Protein AF-A0A0N4VAU5-F1 (afdb_monomer_lite)

Organism: Enterobius vermicularis (NCBI:txid51028)

Sequence (123 aa):
MLDYYGQNQNNEPYGSVNSYRRYRDASPKIVHKHTDSALKNISKEAWNELAVIVENESLTKAELELQLRGWAAKQGRDILKYCEMKIEKKLQEKRQLSGAIEEMLKQLTLLYEQLEEIKVDDK

Radius of gyration: 24.07 Å; chains: 1; bounding box: 62×34×64 Å

pLDDT: mean 71.97, std 21.24, range [32.62, 94.69]

Structure (mmCIF, N/CA/C/O backbone):
data_AF-A0A0N4VAU5-F1
#
_entry.id   AF-A0A0N4VAU5-F1
#
loop_
_atom_site.group_PDB
_atom_site.id
_atom_site.type_symbol
_atom_site.label_atom_id
_atom_site.label_alt_id
_atom_site.label_comp_id
_atom_site.label_asym_id
_atom_site.label_entity_id
_atom_site.label_seq_id
_atom_site.pdbx_PDB_ins_code
_atom_site.Cartn_x
_atom_site.Cartn_y
_atom_site.Cartn_z
_atom_site.occupancy
_atom_site.B_iso_or_equiv
_atom_site.auth_seq_id
_atom_site.auth_comp_id
_atom_site.auth_asym_id
_atom_site.auth_atom_id
_atom_site.pdbx_PDB_model_num
ATOM 1 N N . MET A 1 1 ? 44.202 27.316 14.117 1.00 33.81 1 MET A N 1
ATOM 2 C CA . MET A 1 1 ? 43.361 28.512 13.907 1.00 33.81 1 MET A CA 1
ATOM 3 C C . MET A 1 1 ? 42.697 28.365 12.549 1.00 33.81 1 MET A C 1
ATOM 5 O O . MET A 1 1 ? 43.443 28.119 11.614 1.00 33.81 1 MET A O 1
ATOM 9 N N . LEU A 1 2 ? 41.352 28.384 12.527 1.00 35.31 2 LEU A N 1
ATOM 10 C CA . LEU A 1 2 ? 40.441 29.160 11.646 1.00 35.31 2 LEU A CA 1
ATOM 11 C C . LEU A 1 2 ? 40.947 29.413 10.195 1.00 35.31 2 LEU A C 1
ATOM 13 O O . LEU A 1 2 ? 42.056 29.895 10.034 1.00 35.31 2 LEU A O 1
ATOM 17 N N . ASP A 1 3 ? 40.213 29.238 9.091 1.00 34.81 3 ASP A N 1
ATOM 18 C CA . ASP A 1 3 ? 38.765 29.162 8.888 1.00 34.81 3 ASP A CA 1
ATOM 19 C C . ASP A 1 3 ? 38.413 29.012 7.379 1.00 34.81 3 ASP A C 1
ATOM 21 O O . ASP A 1 3 ? 39.163 29.466 6.520 1.00 34.81 3 ASP A O 1
ATOM 25 N N . TYR A 1 4 ? 37.199 28.503 7.121 1.00 35.72 4 TYR A N 1
ATOM 26 C CA . TYR A 1 4 ? 36.246 28.850 6.040 1.00 35.72 4 TYR A CA 1
ATOM 27 C C . TYR A 1 4 ? 36.281 28.288 4.593 1.00 35.72 4 TYR A C 1
ATOM 29 O O . TYR A 1 4 ? 37.298 28.046 3.956 1.00 35.72 4 TYR A O 1
ATOM 37 N N . TYR A 1 5 ? 35.034 28.109 4.130 1.00 38.62 5 TYR A N 1
ATOM 38 C CA . TYR A 1 5 ? 34.440 27.391 2.992 1.00 38.62 5 TYR A CA 1
ATOM 39 C C . TYR A 1 5 ? 34.527 28.081 1.612 1.00 38.62 5 TYR A C 1
ATOM 41 O O . TYR A 1 5 ? 34.596 29.304 1.538 1.00 38.62 5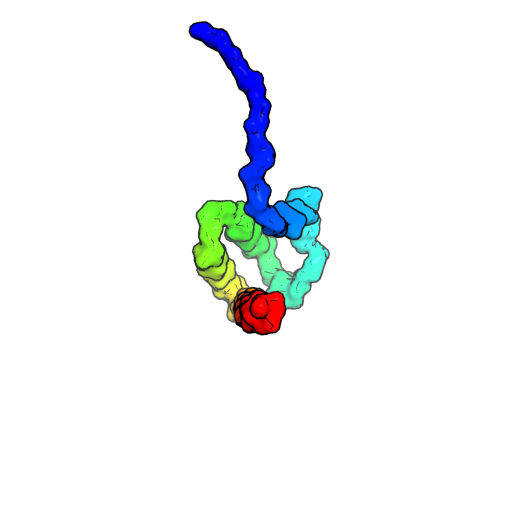 TYR A O 1
ATOM 49 N N . GLY A 1 6 ? 34.299 27.314 0.526 1.00 32.62 6 GLY A N 1
ATOM 50 C CA . GLY A 1 6 ? 33.851 27.864 -0.769 1.00 32.62 6 GLY A CA 1
ATOM 51 C C . GLY A 1 6 ? 33.730 26.878 -1.949 1.00 32.62 6 GLY A C 1
ATOM 52 O O . GLY A 1 6 ? 34.707 26.629 -2.636 1.00 32.62 6 GLY A O 1
ATOM 53 N N . GLN A 1 7 ? 32.512 26.362 -2.161 1.00 35.66 7 GLN A N 1
ATOM 54 C CA . GLN A 1 7 ? 31.880 25.703 -3.332 1.00 35.66 7 GLN A CA 1
ATOM 55 C C . GLN A 1 7 ? 32.651 25.439 -4.648 1.00 35.66 7 GLN A C 1
ATOM 57 O O . GLN A 1 7 ? 33.162 26.366 -5.264 1.00 35.66 7 GLN A O 1
ATOM 62 N N . ASN A 1 8 ? 32.484 24.232 -5.216 1.00 34.28 8 ASN A N 1
ATOM 63 C CA . ASN A 1 8 ? 31.603 23.965 -6.376 1.00 34.28 8 ASN A CA 1
ATOM 64 C C . ASN A 1 8 ? 31.723 22.497 -6.821 1.00 34.28 8 ASN A C 1
ATOM 66 O O . ASN A 1 8 ? 32.838 22.030 -7.022 1.00 34.28 8 ASN A O 1
ATOM 70 N N . GLN A 1 9 ? 30.594 21.817 -7.049 1.00 33.50 9 GLN A N 1
ATOM 71 C CA . GLN A 1 9 ? 30.340 21.021 -8.261 1.00 33.50 9 GLN A CA 1
ATOM 72 C C . GLN A 1 9 ? 28.924 20.432 -8.201 1.00 33.50 9 GLN A C 1
ATOM 74 O O . GLN A 1 9 ? 28.654 19.427 -7.550 1.00 33.50 9 GLN A O 1
ATOM 79 N N . ASN A 1 10 ? 28.012 21.115 -8.892 1.00 40.38 10 ASN A N 1
ATOM 80 C CA . ASN A 1 10 ? 26.709 20.589 -9.269 1.00 40.38 10 ASN A CA 1
ATOM 81 C C . ASN A 1 10 ? 26.920 19.448 -10.266 1.00 40.38 10 ASN A C 1
ATOM 83 O O . ASN A 1 10 ? 27.242 19.706 -11.421 1.00 40.38 10 ASN A O 1
ATOM 87 N N . ASN A 1 11 ? 26.746 18.212 -9.813 1.00 45.03 11 ASN A N 1
ATOM 88 C CA . ASN A 1 11 ? 26.512 17.050 -10.661 1.00 45.03 11 ASN A CA 1
ATOM 89 C C . ASN A 1 11 ? 25.833 15.972 -9.814 1.00 45.03 11 ASN A C 1
ATOM 91 O O . ASN A 1 11 ? 26.505 15.140 -9.218 1.00 45.03 11 ASN A O 1
ATOM 95 N N . GLU A 1 12 ? 24.502 15.967 -9.793 1.00 35.03 12 GLU A N 1
ATOM 96 C CA . GLU A 1 12 ? 23.773 14.708 -9.667 1.00 35.03 12 GLU A CA 1
ATOM 97 C C . GLU A 1 12 ? 22.646 14.654 -10.709 1.00 35.03 12 GLU A C 1
ATOM 99 O O . GLU A 1 12 ? 21.833 15.582 -10.797 1.00 35.03 12 GLU A O 1
ATOM 104 N N . PRO A 1 13 ? 22.604 13.589 -11.528 1.00 47.53 13 PRO A N 1
ATOM 105 C CA . PRO A 1 13 ? 21.510 13.304 -12.434 1.00 47.53 13 PRO A CA 1
ATOM 106 C C . PRO A 1 13 ? 20.445 12.543 -11.648 1.00 47.53 13 PRO A C 1
ATOM 108 O O . PRO A 1 13 ? 20.775 11.552 -11.029 1.00 47.53 13 PRO A O 1
ATOM 111 N N . TYR A 1 14 ? 19.189 12.976 -11.653 1.00 35.66 14 TYR A N 1
ATOM 112 C CA . TYR A 1 14 ? 18.005 12.104 -11.625 1.00 35.66 14 TYR A CA 1
ATOM 113 C C . TYR A 1 14 ? 16.770 12.997 -11.560 1.00 35.66 14 TYR A C 1
ATOM 115 O O . TYR A 1 14 ? 16.581 13.807 -10.651 1.00 35.66 14 TYR A O 1
ATOM 123 N N . GLY A 1 15 ? 15.913 12.854 -12.565 1.00 41.88 15 GLY A N 1
ATOM 124 C CA . GLY A 1 15 ? 14.588 13.440 -12.537 1.00 41.88 15 GLY A CA 1
ATOM 125 C C . GLY A 1 15 ? 13.757 12.906 -11.367 1.00 41.88 15 GLY A C 1
ATOM 126 O O . GLY A 1 15 ? 13.947 11.794 -10.884 1.00 41.88 15 GLY A O 1
ATOM 127 N N . SER A 1 16 ? 12.755 13.702 -10.998 1.00 46.91 16 SER A N 1
ATOM 128 C CA . SER A 1 16 ? 11.597 13.299 -10.197 1.00 46.91 16 SER A CA 1
ATOM 129 C C . SER A 1 16 ? 11.798 13.142 -8.682 1.00 46.91 16 SER A C 1
ATOM 131 O O . SER A 1 16 ? 11.430 12.129 -8.089 1.00 46.91 16 SER A O 1
ATOM 133 N N . VAL A 1 17 ? 12.201 14.222 -8.010 1.00 38.44 17 VAL A N 1
ATOM 134 C CA . VAL A 1 17 ? 11.940 14.391 -6.568 1.00 38.44 17 VAL A CA 1
ATOM 135 C C . VAL A 1 17 ? 11.215 15.714 -6.324 1.00 38.44 17 VAL A C 1
ATOM 137 O O . VAL A 1 17 ? 11.746 16.616 -5.690 1.00 38.44 17 VAL A O 1
ATOM 140 N N . ASN A 1 18 ? 10.007 15.897 -6.877 1.00 36.59 18 ASN A N 1
ATOM 141 C CA . ASN A 1 18 ? 9.200 17.065 -6.483 1.00 36.59 18 ASN A CA 1
ATOM 142 C C . ASN A 1 18 ? 7.675 16.959 -6.652 1.00 36.59 18 ASN A C 1
ATOM 144 O O . ASN A 1 18 ? 6.987 17.979 -6.682 1.00 36.59 18 ASN A O 1
ATOM 148 N N . SER A 1 19 ? 7.108 15.751 -6.703 1.00 41.41 19 SER A N 1
ATOM 149 C CA . SER A 1 19 ? 5.646 15.580 -6.649 1.00 41.41 19 SER A CA 1
ATOM 150 C C . SER A 1 19 ? 5.097 15.438 -5.221 1.00 41.41 19 SER A C 1
ATOM 152 O O . SER A 1 19 ? 3.942 15.779 -4.987 1.00 41.41 19 SER A O 1
ATOM 154 N N . TYR A 1 20 ? 5.914 15.030 -4.242 1.00 42.03 20 TYR A N 1
ATOM 155 C CA . TYR A 1 20 ? 5.459 14.847 -2.852 1.00 42.03 20 TYR A CA 1
ATOM 156 C C . TYR A 1 20 ? 5.641 16.080 -1.951 1.00 42.03 20 TYR A C 1
ATOM 158 O O . TYR A 1 20 ? 4.975 16.182 -0.924 1.00 42.03 20 TYR A O 1
ATOM 166 N N . ARG A 1 21 ? 6.483 17.056 -2.329 1.00 40.56 21 ARG A N 1
ATOM 167 C CA . ARG A 1 21 ? 6.694 18.275 -1.521 1.00 40.56 21 ARG A CA 1
ATOM 168 C C . ARG A 1 21 ? 5.543 19.276 -1.587 1.00 40.56 21 ARG A C 1
ATOM 170 O O . ARG A 1 21 ? 5.357 20.022 -0.636 1.00 40.56 21 ARG A O 1
ATOM 177 N N . ARG A 1 22 ? 4.721 19.267 -2.644 1.00 42.22 22 ARG A N 1
ATOM 178 C CA . ARG A 1 22 ? 3.623 20.246 -2.790 1.00 42.22 22 ARG A CA 1
ATOM 179 C C . ARG A 1 22 ? 2.455 20.055 -1.814 1.00 42.22 22 ARG A C 1
ATOM 181 O O . ARG A 1 22 ? 1.551 20.881 -1.807 1.00 42.22 22 ARG A O 1
ATOM 188 N N . TYR A 1 23 ? 2.475 19.014 -0.982 1.00 46.50 23 TYR A N 1
ATOM 189 C CA . TYR A 1 23 ? 1.475 18.813 0.070 1.00 46.50 23 TYR A CA 1
ATOM 190 C C . TYR A 1 23 ? 1.945 19.250 1.469 1.00 46.50 23 TYR A C 1
ATOM 192 O O . TYR A 1 23 ? 1.126 19.258 2.383 1.00 46.50 23 TYR A O 1
ATOM 200 N N . ARG A 1 24 ? 3.225 19.622 1.657 1.00 45.53 24 ARG A N 1
ATOM 201 C CA . ARG A 1 24 ? 3.802 19.894 2.992 1.00 45.53 24 ARG A CA 1
ATOM 202 C C . ARG A 1 24 ? 3.568 21.310 3.537 1.00 45.53 24 ARG A C 1
ATOM 204 O O . ARG A 1 24 ? 3.646 21.477 4.746 1.00 45.53 24 ARG A O 1
ATOM 211 N N . ASP A 1 25 ? 3.187 22.279 2.703 1.00 42.22 25 ASP A N 1
ATOM 212 C CA . ASP A 1 25 ? 2.860 23.648 3.157 1.00 42.22 25 ASP A CA 1
ATOM 213 C C . ASP A 1 25 ? 1.358 23.861 3.413 1.00 42.22 25 ASP A C 1
ATOM 215 O O . ASP A 1 25 ? 0.892 24.968 3.697 1.00 42.22 25 ASP A O 1
ATOM 219 N N . ALA A 1 26 ? 0.562 22.791 3.348 1.00 41.62 26 ALA A N 1
ATOM 220 C CA . ALA A 1 26 ? -0.800 22.831 3.841 1.00 41.62 26 ALA A CA 1
ATOM 221 C C . ALA A 1 26 ? -0.767 22.789 5.378 1.00 41.62 26 ALA A C 1
ATOM 223 O O . ALA A 1 26 ? -0.734 21.719 5.979 1.00 41.62 26 ALA A O 1
ATOM 224 N N . SER A 1 27 ? -0.825 23.971 6.006 1.00 42.69 27 SER A N 1
ATOM 225 C CA . SER A 1 27 ? -1.352 24.162 7.372 1.00 42.69 27 SER A CA 1
ATOM 226 C C . SER A 1 27 ? -2.494 23.177 7.669 1.00 42.69 27 SER A C 1
ATOM 228 O O . SER A 1 27 ? -3.230 22.872 6.726 1.00 42.69 27 SER A O 1
ATOM 230 N N . PRO A 1 28 ? -2.704 22.732 8.927 1.00 40.31 28 PRO A N 1
ATOM 231 C CA . PRO A 1 28 ? -3.605 21.636 9.309 1.00 40.31 28 PRO A CA 1
ATOM 232 C C . PRO A 1 28 ? -5.051 21.867 8.838 1.00 40.31 28 PRO A C 1
ATOM 234 O O . PRO A 1 28 ? -5.924 22.353 9.547 1.00 40.31 28 PRO A O 1
ATOM 237 N N . LYS A 1 29 ? -5.285 21.538 7.571 1.00 41.47 29 LYS A N 1
ATOM 238 C CA . LYS A 1 29 ? -6.562 21.461 6.852 1.00 41.47 29 LYS A CA 1
ATOM 239 C C . LYS A 1 29 ? -6.756 20.056 6.274 1.00 41.47 29 LYS A C 1
ATOM 241 O O . LYS A 1 29 ? -7.705 19.802 5.537 1.00 41.47 29 LYS A O 1
ATOM 246 N N . ILE A 1 30 ? -5.859 19.141 6.624 1.00 49.25 30 ILE A N 1
ATOM 247 C CA . ILE A 1 30 ? -6.075 17.700 6.638 1.00 49.25 30 ILE A CA 1
ATOM 248 C C . ILE A 1 30 ? -6.820 17.516 7.967 1.00 49.25 30 ILE A C 1
ATOM 250 O O . ILE A 1 30 ? -6.227 17.754 9.003 1.00 49.25 30 ILE A O 1
ATOM 254 N N . VAL A 1 31 ? -8.151 17.477 8.045 1.00 45.84 31 VAL A N 1
ATOM 255 C CA . VAL A 1 31 ? -8.962 16.258 7.911 1.00 45.84 31 VAL A CA 1
ATOM 256 C C . VAL A 1 31 ? -10.428 16.633 7.597 1.00 45.84 31 VAL A C 1
ATOM 258 O O . VAL A 1 31 ? -11.324 16.129 8.246 1.00 45.84 31 VAL A O 1
ATOM 261 N N . HIS A 1 32 ? -10.764 17.549 6.679 1.00 42.34 32 HIS A N 1
ATOM 262 C CA . HIS A 1 32 ? -12.195 17.875 6.416 1.00 42.34 32 HIS A CA 1
ATOM 263 C C . HIS A 1 32 ? -12.628 17.829 4.942 1.00 42.34 32 HIS A C 1
ATOM 265 O O . HIS A 1 32 ? -13.718 18.283 4.600 1.00 42.34 32 HIS A O 1
ATOM 271 N N . LYS A 1 33 ? -11.836 17.225 4.047 1.00 47.38 33 LYS A N 1
ATOM 272 C CA . LYS A 1 33 ? -12.283 16.951 2.672 1.00 47.38 33 LYS A CA 1
ATOM 273 C C . LYS A 1 33 ? -12.460 15.455 2.450 1.00 47.38 33 LYS A C 1
ATOM 275 O O . LYS A 1 33 ? -11.488 14.721 2.349 1.00 47.38 33 LYS A O 1
ATOM 280 N N . HIS A 1 34 ? -13.732 15.069 2.360 1.00 45.19 34 HIS A N 1
ATOM 281 C CA . HIS A 1 34 ? -14.241 13.724 2.100 1.00 45.19 34 HIS A CA 1
ATOM 282 C C . HIS A 1 34 ? -13.858 12.699 3.168 1.00 45.19 34 HIS A C 1
ATOM 284 O O . HIS A 1 34 ? -13.007 11.839 2.957 1.00 45.19 34 HIS A O 1
ATOM 290 N N . THR A 1 35 ? -14.556 12.733 4.305 1.00 53.31 35 THR A N 1
ATOM 291 C CA . THR A 1 35 ? -14.730 11.502 5.077 1.00 53.31 35 THR A CA 1
ATOM 292 C C . THR A 1 35 ? -15.510 10.528 4.195 1.00 53.31 35 THR A C 1
ATOM 294 O O . THR A 1 35 ? -16.734 10.623 4.052 1.00 53.31 35 THR A O 1
ATOM 297 N N . ASP A 1 36 ? -14.767 9.630 3.535 1.00 62.09 36 ASP A N 1
ATOM 298 C CA . ASP A 1 36 ? -15.310 8.415 2.929 1.00 62.09 36 ASP A CA 1
ATOM 299 C C . ASP A 1 36 ? -16.295 7.817 3.944 1.00 62.09 36 ASP A C 1
ATOM 301 O O . ASP A 1 36 ? -16.017 7.811 5.145 1.00 62.09 36 ASP A O 1
ATOM 305 N N . SER A 1 37 ? -17.487 7.412 3.497 1.00 64.62 37 SER A N 1
ATOM 306 C CA . SER A 1 37 ? -18.609 7.068 4.391 1.00 64.62 37 SER A CA 1
ATOM 307 C C . SER A 1 37 ? -18.227 6.066 5.486 1.00 64.62 37 SER A C 1
ATOM 309 O O . SER A 1 37 ? -18.728 6.168 6.602 1.00 64.62 37 SER A O 1
ATOM 311 N N . ALA A 1 38 ? -17.280 5.174 5.185 1.00 69.25 38 ALA A N 1
ATOM 312 C CA . ALA A 1 38 ? -16.695 4.203 6.103 1.00 69.25 38 ALA A CA 1
ATOM 313 C C . ALA A 1 38 ? -15.968 4.821 7.316 1.00 69.25 38 ALA A C 1
ATOM 315 O O . ALA A 1 38 ? -15.900 4.195 8.366 1.00 69.25 38 ALA A O 1
ATOM 316 N N . LEU A 1 39 ? -15.443 6.044 7.203 1.00 72.50 39 LEU A N 1
ATOM 317 C CA . LEU A 1 39 ? -14.683 6.729 8.257 1.00 72.50 39 LEU A CA 1
ATOM 318 C C . LEU A 1 39 ? -15.531 7.738 9.052 1.00 72.50 39 LEU A C 1
ATOM 320 O O . LEU A 1 39 ? -15.017 8.406 9.948 1.00 72.50 39 LEU A O 1
ATOM 324 N N . LYS A 1 40 ? -16.826 7.878 8.734 1.00 73.50 40 LYS A N 1
ATOM 325 C CA . LYS A 1 40 ? -17.715 8.867 9.374 1.00 73.50 40 LYS A CA 1
ATOM 326 C C . LYS A 1 40 ? -18.021 8.566 10.840 1.00 73.50 40 LYS A C 1
ATOM 328 O O . LYS A 1 40 ? -18.309 9.492 11.587 1.00 73.50 40 LYS A O 1
ATOM 333 N N . ASN A 1 41 ? -17.939 7.298 11.237 1.00 77.62 41 ASN A N 1
ATOM 334 C CA . ASN A 1 41 ? -18.287 6.841 12.585 1.00 77.62 41 ASN A CA 1
ATOM 335 C C . ASN A 1 41 ? -17.059 6.647 13.488 1.00 77.62 41 ASN A C 1
ATOM 337 O O . ASN A 1 41 ? -17.176 6.080 14.570 1.00 77.62 41 ASN A O 1
ATOM 341 N N . ILE A 1 42 ? -15.880 7.081 13.039 1.00 83.38 42 ILE A N 1
ATOM 342 C CA . ILE A 1 42 ? -14.640 6.957 13.805 1.00 83.38 42 ILE A CA 1
ATOM 343 C C . ILE A 1 42 ? -14.611 8.030 14.890 1.00 83.38 42 ILE A C 1
ATOM 345 O O . ILE A 1 42 ? -14.871 9.205 14.615 1.00 83.38 42 ILE A O 1
ATOM 349 N N . SER A 1 43 ? -14.289 7.626 16.120 1.00 85.62 43 SER A N 1
ATOM 350 C CA . SER A 1 43 ? -14.194 8.553 17.246 1.00 85.62 43 SER A CA 1
ATOM 351 C C . SER A 1 43 ? -13.028 9.528 17.072 1.00 85.62 43 SER A C 1
ATOM 353 O O . SER A 1 43 ? -12.079 9.288 16.320 1.00 85.62 43 SER A O 1
ATOM 355 N N . LYS A 1 44 ? -13.070 10.650 17.790 1.00 83.38 44 LYS A N 1
ATOM 356 C CA . LYS A 1 44 ? -11.991 11.643 17.743 1.00 83.38 44 LYS A CA 1
ATOM 357 C C . LYS A 1 44 ? -10.667 11.061 18.253 1.00 83.38 44 LYS A C 1
ATOM 359 O O . LYS A 1 44 ? -9.609 11.376 17.721 1.00 83.38 44 LYS A O 1
ATOM 364 N N . GLU A 1 45 ? -10.733 10.182 19.245 1.00 85.44 45 GLU A N 1
ATOM 365 C CA . GLU A 1 45 ? -9.586 9.468 19.808 1.00 85.44 45 GLU A CA 1
ATOM 366 C C . GLU A 1 45 ? -8.949 8.555 18.758 1.00 85.44 45 GLU A C 1
ATOM 368 O O . GLU A 1 45 ? -7.742 8.609 18.545 1.00 85.44 45 GLU A O 1
ATOM 373 N N . ALA A 1 46 ? -9.764 7.800 18.021 1.00 84.56 46 ALA A N 1
ATOM 374 C CA . ALA A 1 46 ? -9.286 6.935 16.951 1.00 84.56 46 ALA A CA 1
ATOM 375 C C . ALA A 1 46 ? -8.655 7.718 15.785 1.00 84.56 46 ALA A C 1
ATOM 377 O O . ALA A 1 46 ? -7.688 7.248 15.184 1.00 84.56 46 ALA A O 1
ATOM 378 N N . TRP A 1 47 ? -9.147 8.926 15.489 1.0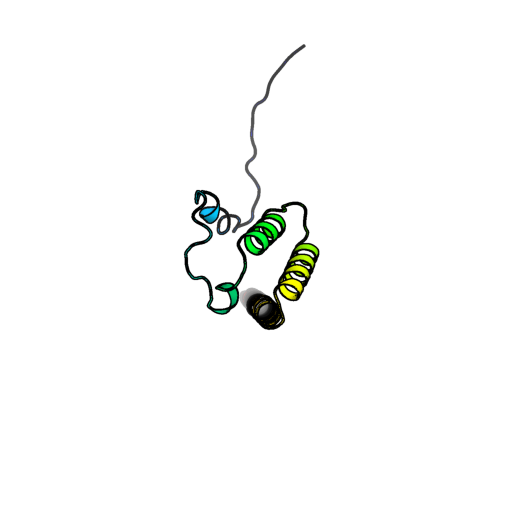0 85.88 47 TRP A N 1
ATOM 379 C CA . TRP A 1 47 ? -8.495 9.838 14.542 1.00 85.88 47 TRP A CA 1
ATOM 380 C C . TRP A 1 47 ? -7.132 10.333 15.034 1.00 85.88 47 TRP A C 1
ATOM 382 O O . TRP A 1 47 ? -6.202 10.422 14.234 1.00 85.88 47 TRP A O 1
ATOM 392 N N . ASN A 1 48 ? -6.993 10.621 16.330 1.00 86.12 48 ASN A N 1
ATOM 393 C CA . ASN A 1 48 ? -5.708 11.016 16.907 1.00 86.12 48 ASN A CA 1
ATOM 394 C C . ASN A 1 48 ? -4.697 9.863 16.853 1.00 86.12 48 ASN A C 1
ATOM 396 O O . ASN A 1 48 ? -3.545 10.079 16.489 1.00 86.12 48 ASN A O 1
ATOM 400 N N . GLU A 1 49 ? -5.125 8.633 17.149 1.00 86.44 49 GLU A N 1
ATOM 401 C CA . GLU A 1 49 ? -4.275 7.443 17.001 1.00 86.44 49 GLU A CA 1
ATOM 402 C C . GLU A 1 49 ? -3.806 7.257 15.555 1.00 86.44 49 GLU A C 1
ATOM 404 O O . GLU A 1 49 ? -2.633 6.978 15.311 1.00 86.44 49 GLU A O 1
ATOM 409 N N . LEU A 1 50 ? -4.707 7.453 14.587 1.00 87.62 50 LEU A N 1
ATOM 410 C CA . LEU A 1 50 ? -4.358 7.384 13.173 1.00 87.62 50 LEU A CA 1
ATOM 411 C C . LEU A 1 50 ? -3.323 8.449 12.794 1.00 87.62 50 LEU A C 1
ATOM 413 O O . LEU A 1 50 ? -2.379 8.140 12.071 1.00 87.62 50 LEU A O 1
ATOM 417 N N . ALA A 1 51 ? -3.487 9.683 13.278 1.00 85.31 51 ALA A N 1
ATOM 418 C CA . ALA A 1 51 ? -2.537 10.762 13.024 1.00 85.31 51 ALA A CA 1
ATOM 419 C C . ALA A 1 51 ? -1.139 10.403 13.545 1.00 85.31 51 ALA A C 1
ATOM 421 O O . ALA A 1 51 ? -0.176 10.506 12.795 1.00 85.31 51 ALA A O 1
ATOM 422 N N . VAL A 1 52 ? -1.039 9.863 14.765 1.00 87.31 52 VAL A N 1
ATOM 423 C CA . VAL A 1 52 ? 0.240 9.413 15.343 1.00 87.31 52 VAL A CA 1
ATOM 424 C C . VAL A 1 52 ? 0.912 8.341 14.481 1.00 87.31 52 VAL A C 1
ATOM 426 O O . VAL A 1 52 ? 2.124 8.387 14.288 1.00 87.31 52 VAL A O 1
ATOM 429 N N . ILE A 1 53 ? 0.147 7.389 13.937 1.00 87.06 53 ILE A N 1
ATOM 430 C CA . ILE A 1 53 ? 0.687 6.346 13.050 1.00 87.06 53 ILE A CA 1
ATOM 431 C C . ILE A 1 53 ? 1.210 6.961 11.746 1.00 87.06 53 ILE A C 1
ATOM 433 O O . ILE A 1 53 ? 2.300 6.619 11.296 1.00 87.06 53 ILE A O 1
ATOM 437 N N . VAL A 1 54 ? 0.445 7.870 11.135 1.00 83.31 54 VAL A N 1
ATOM 438 C CA . VAL A 1 54 ? 0.772 8.468 9.828 1.00 83.31 54 VAL A CA 1
ATOM 439 C C . VAL A 1 54 ? 1.913 9.486 9.915 1.00 83.31 54 VAL A C 1
ATOM 441 O O . VAL A 1 54 ? 2.691 9.610 8.972 1.00 83.31 54 VAL A O 1
ATOM 444 N N . GLU A 1 55 ? 2.027 10.205 11.028 1.00 84.12 55 GLU A N 1
ATOM 445 C CA . GLU A 1 55 ? 3.070 11.211 11.259 1.00 84.12 55 GLU A CA 1
ATOM 446 C C . GLU A 1 55 ? 4.400 10.602 11.724 1.00 84.12 55 GLU A C 1
ATOM 448 O O . GLU A 1 55 ? 5.411 11.301 11.798 1.00 84.12 55 GLU A O 1
ATOM 453 N N . ASN A 1 56 ? 4.438 9.297 12.009 1.00 84.00 56 ASN A N 1
ATOM 454 C CA . ASN A 1 56 ? 5.656 8.634 12.447 1.00 84.00 56 ASN A CA 1
ATOM 455 C C . ASN A 1 56 ? 6.627 8.395 11.278 1.00 84.00 56 ASN A C 1
ATOM 457 O O . ASN A 1 56 ? 6.561 7.388 10.573 1.00 84.00 56 ASN A O 1
ATOM 461 N N . GLU A 1 57 ? 7.581 9.314 11.120 1.00 81.56 57 GLU A N 1
ATOM 462 C CA . GLU A 1 57 ? 8.627 9.252 10.089 1.00 81.56 57 GLU A CA 1
ATOM 463 C C . GLU A 1 57 ? 9.638 8.109 10.297 1.00 81.56 57 GLU A C 1
ATOM 465 O O . GLU A 1 57 ? 10.396 7.793 9.381 1.00 81.56 57 GLU A O 1
ATOM 470 N N . SER A 1 58 ? 9.654 7.469 11.473 1.00 87.44 58 SER A N 1
ATOM 471 C CA . SER A 1 58 ? 10.583 6.368 11.769 1.00 87.44 58 SER A CA 1
ATOM 472 C C . SER A 1 58 ? 10.105 5.014 11.240 1.00 87.44 58 SER A C 1
ATOM 474 O O . SER A 1 58 ? 10.880 4.061 11.242 1.00 87.44 58 SER A O 1
ATOM 476 N N . LEU A 1 59 ? 8.843 4.901 10.808 1.00 82.81 59 LEU A N 1
ATOM 477 C CA . LEU A 1 59 ? 8.282 3.640 10.327 1.00 82.81 59 LEU A CA 1
ATOM 478 C C . LEU A 1 59 ? 8.667 3.376 8.872 1.00 82.81 59 LEU A C 1
ATOM 480 O O . LEU A 1 59 ? 8.468 4.204 7.979 1.00 82.81 59 LEU A O 1
ATOM 484 N N . THR A 1 60 ? 9.134 2.160 8.601 1.00 87.88 60 THR A N 1
ATOM 485 C CA . THR A 1 60 ? 9.221 1.665 7.228 1.00 87.88 60 THR A CA 1
ATOM 486 C C . THR A 1 60 ? 7.820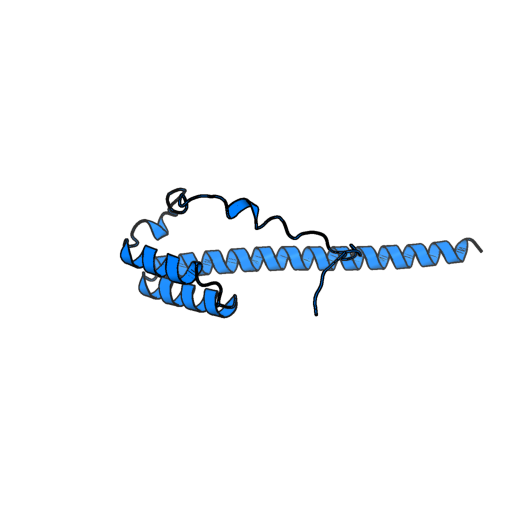 1.487 6.636 1.00 87.88 60 THR A C 1
ATOM 488 O O . THR A 1 60 ? 6.823 1.363 7.346 1.00 87.88 60 THR A O 1
ATOM 491 N N . LYS A 1 61 ? 7.720 1.410 5.303 1.00 80.75 61 LYS A N 1
ATOM 492 C CA . LYS A 1 61 ? 6.426 1.211 4.621 1.00 80.75 61 LYS A CA 1
ATOM 493 C C . LYS A 1 61 ? 5.691 -0.046 5.100 1.00 80.75 61 LYS A C 1
ATOM 495 O O . LYS A 1 61 ? 4.479 -0.002 5.271 1.00 80.75 61 LYS A O 1
ATOM 500 N N . ALA A 1 62 ? 6.418 -1.139 5.334 1.00 84.00 62 ALA A N 1
ATOM 501 C CA . ALA A 1 62 ? 5.834 -2.393 5.807 1.00 84.00 62 ALA A CA 1
ATOM 502 C C . ALA A 1 62 ? 5.308 -2.274 7.247 1.00 84.00 62 ALA A C 1
ATOM 504 O O . ALA A 1 62 ? 4.221 -2.760 7.552 1.00 84.00 62 ALA A O 1
ATOM 505 N N . GLU A 1 63 ? 6.045 -1.587 8.122 1.00 84.94 63 GLU A N 1
ATOM 506 C CA . GLU A 1 63 ? 5.623 -1.345 9.505 1.00 84.94 63 GLU A CA 1
ATOM 507 C C . GLU A 1 63 ? 4.433 -0.387 9.571 1.00 84.94 63 GLU A C 1
ATOM 509 O O . GLU A 1 63 ? 3.489 -0.635 10.319 1.00 84.94 63 GLU A O 1
ATOM 514 N N . LEU A 1 64 ? 4.432 0.661 8.743 1.00 86.81 64 LEU A N 1
ATOM 515 C CA . LEU A 1 64 ? 3.312 1.587 8.618 1.00 86.81 64 LEU A CA 1
ATOM 516 C C . LEU A 1 64 ? 2.043 0.859 8.151 1.00 86.81 64 LEU A C 1
ATOM 518 O O . LEU A 1 64 ? 0.980 1.034 8.742 1.00 86.81 64 LEU A O 1
ATOM 522 N N . GLU A 1 65 ? 2.140 0.000 7.131 1.00 86.81 65 GLU A N 1
ATOM 523 C CA . GLU A 1 65 ? 1.013 -0.821 6.672 1.00 86.81 65 GLU A CA 1
ATOM 524 C C . GLU A 1 65 ? 0.503 -1.766 7.766 1.00 86.81 65 GLU A C 1
ATOM 526 O O . GLU A 1 65 ? -0.709 -1.899 7.950 1.00 86.81 65 GLU A O 1
ATOM 531 N N . LEU A 1 66 ? 1.409 -2.399 8.516 1.00 89.69 66 LEU A N 1
ATOM 532 C CA . LEU A 1 66 ? 1.047 -3.279 9.624 1.00 89.69 66 LEU A CA 1
ATOM 533 C C . LEU A 1 66 ? 0.315 -2.511 10.734 1.00 89.69 66 LEU A C 1
ATOM 535 O O . LEU A 1 66 ? -0.724 -2.968 11.213 1.00 89.69 66 LEU A O 1
ATOM 539 N N . GLN A 1 67 ? 0.812 -1.330 11.111 1.00 89.38 67 GLN A N 1
ATOM 540 C CA . GLN A 1 67 ? 0.179 -0.487 12.126 1.00 89.38 67 GLN A CA 1
ATOM 541 C C . GLN A 1 67 ? -1.177 0.053 11.668 1.00 89.38 67 GLN A C 1
ATOM 543 O O . GLN A 1 67 ? -2.128 0.033 12.448 1.00 89.38 67 GLN A O 1
ATOM 548 N N . LEU A 1 68 ? -1.309 0.452 10.400 1.00 88.62 68 LEU A N 1
ATOM 549 C CA . LEU A 1 68 ? -2.583 0.893 9.826 1.00 88.62 68 LEU A CA 1
ATOM 550 C C . LEU A 1 68 ? -3.623 -0.231 9.806 1.00 88.62 68 LEU A C 1
ATOM 552 O O . LEU A 1 68 ? -4.771 0.001 10.183 1.00 88.62 68 LEU A O 1
ATOM 556 N N . ARG A 1 69 ? -3.236 -1.457 9.430 1.00 88.62 69 ARG A N 1
ATOM 557 C CA . ARG A 1 69 ? -4.131 -2.627 9.485 1.00 88.62 69 ARG A CA 1
ATOM 558 C C . ARG A 1 69 ? -4.526 -2.964 10.919 1.00 88.62 69 ARG A C 1
ATOM 560 O O . ARG A 1 69 ? -5.700 -3.211 11.186 1.00 88.62 69 ARG A O 1
ATOM 567 N N . GLY A 1 70 ? -3.567 -2.932 11.845 1.00 90.81 70 GLY A N 1
ATOM 568 C CA . GLY A 1 70 ? -3.812 -3.156 13.269 1.00 90.81 70 GLY A CA 1
ATOM 569 C C . GLY A 1 70 ? -4.764 -2.120 13.867 1.00 90.81 70 GLY A C 1
ATOM 570 O O . GLY A 1 70 ? -5.683 -2.478 14.601 1.00 90.81 70 GLY A O 1
ATOM 571 N N . TRP A 1 71 ? -4.597 -0.845 13.513 1.00 92.06 71 TRP A N 1
ATOM 572 C CA . TRP A 1 71 ? -5.525 0.220 13.886 1.00 92.06 71 TRP A CA 1
ATOM 573 C C . TRP A 1 71 ? -6.909 -0.004 13.269 1.00 92.06 71 TRP A C 1
ATOM 575 O O . TRP A 1 71 ? -7.901 -0.007 13.992 1.00 92.06 71 TRP A O 1
ATOM 585 N N . ALA A 1 72 ? -6.995 -0.284 11.967 1.00 88.56 72 ALA A N 1
ATOM 586 C CA . ALA A 1 72 ? -8.268 -0.470 11.273 1.00 88.56 72 ALA A CA 1
ATOM 587 C C . ALA A 1 72 ? -9.066 -1.665 11.825 1.00 88.56 72 ALA A C 1
ATOM 589 O O . ALA A 1 72 ? -10.284 -1.579 11.972 1.00 88.56 72 ALA A O 1
ATOM 590 N N . ALA A 1 73 ? -8.382 -2.749 12.208 1.00 89.81 73 ALA A N 1
ATOM 591 C CA . ALA A 1 73 ? -8.992 -3.903 12.862 1.00 89.81 73 ALA A CA 1
ATOM 592 C C . ALA A 1 73 ? -9.639 -3.549 14.212 1.00 89.81 73 ALA A C 1
ATOM 594 O O . ALA A 1 73 ? -10.704 -4.077 14.529 1.00 89.81 73 ALA A O 1
ATOM 595 N N . LYS A 1 74 ? -9.040 -2.626 14.981 1.00 89.00 74 LYS A N 1
ATOM 596 C CA . LYS A 1 74 ? -9.602 -2.136 16.252 1.00 89.00 74 LYS A CA 1
ATOM 597 C C . LYS A 1 74 ? -10.846 -1.271 16.052 1.00 89.00 74 LYS A C 1
ATOM 599 O O . LYS A 1 74 ? -11.717 -1.276 16.914 1.00 89.00 74 LYS A O 1
ATOM 604 N N . GLN A 1 75 ? -10.943 -0.560 14.927 1.00 86.06 75 GLN A N 1
ATOM 605 C CA . GLN A 1 75 ? -12.101 0.287 14.621 1.00 86.06 75 GLN A CA 1
ATOM 606 C C . GLN A 1 75 ? -13.311 -0.504 14.100 1.00 86.06 75 GLN A C 1
ATOM 608 O O . GLN A 1 75 ? -14.434 -0.006 14.111 1.00 86.06 75 GLN A O 1
ATOM 613 N N . GLY A 1 76 ? -13.097 -1.743 13.654 1.00 86.75 76 GLY A N 1
ATOM 614 C CA . GLY A 1 76 ? -14.153 -2.660 13.242 1.00 86.75 76 GLY A CA 1
ATOM 615 C C . GLY A 1 76 ? -13.968 -3.203 11.829 1.00 86.75 76 GLY A C 1
ATOM 616 O O . GLY A 1 76 ? -13.171 -2.716 11.026 1.00 86.75 76 GLY A O 1
ATOM 617 N N . ARG A 1 77 ? -14.742 -4.247 11.515 1.00 86.00 77 ARG A N 1
ATOM 618 C CA . ARG A 1 77 ? -14.597 -5.022 10.273 1.00 86.00 77 ARG A CA 1
ATOM 619 C C . ARG A 1 77 ? -14.773 -4.172 9.009 1.00 86.00 77 ARG A C 1
ATOM 621 O O . ARG A 1 77 ? -14.060 -4.399 8.036 1.00 86.00 77 ARG A O 1
ATOM 628 N N . ASP A 1 78 ? -15.675 -3.196 9.025 1.00 85.25 78 ASP A N 1
ATOM 629 C CA . ASP A 1 78 ? -15.938 -2.346 7.857 1.00 85.25 78 ASP A CA 1
ATOM 630 C C . ASP A 1 78 ? -14.765 -1.410 7.550 1.00 85.25 78 ASP A C 1
ATOM 632 O O . ASP A 1 78 ? -14.392 -1.236 6.388 1.00 85.25 78 ASP A O 1
ATOM 636 N N . ILE A 1 79 ? -14.131 -0.863 8.590 1.00 86.12 79 ILE A N 1
ATOM 637 C CA . ILE A 1 79 ? -12.966 0.020 8.458 1.00 86.12 79 ILE A CA 1
ATOM 638 C C . ILE A 1 79 ? -11.735 -0.786 8.050 1.00 86.12 79 ILE A C 1
ATOM 640 O O . ILE A 1 79 ? -10.991 -0.348 7.172 1.00 86.12 79 ILE A O 1
ATOM 644 N N . LEU A 1 80 ? -11.557 -1.988 8.606 1.00 86.62 80 LEU A N 1
ATOM 645 C CA . LEU A 1 80 ? -10.520 -2.919 8.165 1.00 86.62 80 LEU A CA 1
ATOM 646 C C . LEU A 1 80 ? -10.660 -3.249 6.676 1.00 86.62 80 LEU A C 1
ATOM 648 O O . LEU A 1 80 ? -9.718 -3.043 5.915 1.00 86.62 80 LEU A O 1
ATOM 652 N N . LYS A 1 81 ? -11.854 -3.663 6.239 1.00 86.06 81 LYS A N 1
ATOM 653 C CA . LYS A 1 81 ? -12.123 -3.991 4.833 1.00 86.06 81 LYS A CA 1
ATOM 654 C C . LYS A 1 81 ? -11.900 -2.790 3.912 1.00 86.06 81 LYS A C 1
ATOM 656 O O . LYS A 1 81 ? -11.353 -2.931 2.820 1.00 86.06 81 LYS A O 1
ATOM 661 N N . TYR A 1 82 ? -12.305 -1.599 4.349 1.00 85.56 82 TYR A N 1
ATOM 662 C CA . TYR A 1 82 ? -12.054 -0.358 3.622 1.00 85.56 82 TYR A CA 1
ATOM 663 C C . TYR A 1 82 ? -10.548 -0.057 3.502 1.00 85.56 82 TYR A C 1
ATOM 665 O O . TYR A 1 82 ? -10.076 0.300 2.419 1.00 85.56 82 TYR A O 1
ATOM 673 N N . CYS A 1 83 ? -9.788 -0.233 4.585 1.00 85.88 83 CYS A N 1
ATOM 674 C CA . CYS A 1 83 ? -8.339 -0.041 4.608 1.00 85.88 83 CYS A CA 1
ATOM 675 C C . CYS A 1 83 ? -7.636 -1.023 3.657 1.00 85.88 83 CYS A C 1
ATOM 677 O O . CYS A 1 83 ? -6.872 -0.600 2.790 1.00 85.88 83 CYS A O 1
ATOM 679 N N . GLU A 1 84 ? -7.968 -2.312 3.742 1.00 87.50 84 GLU A N 1
ATOM 680 C CA . GLU A 1 84 ? -7.427 -3.361 2.870 1.00 87.50 84 GLU A CA 1
ATOM 681 C C . GLU A 1 84 ? -7.722 -3.088 1.393 1.00 87.50 84 GLU A C 1
ATOM 683 O O . GLU A 1 84 ? -6.820 -3.163 0.562 1.00 87.50 84 GLU A O 1
ATOM 688 N N . MET A 1 85 ? -8.952 -2.680 1.062 1.00 89.25 85 MET A N 1
ATOM 689 C CA . MET A 1 85 ? -9.329 -2.315 -0.306 1.00 89.25 85 MET A CA 1
ATOM 690 C C . MET A 1 85 ? -8.477 -1.157 -0.848 1.00 89.25 85 MET A C 1
ATOM 692 O O . MET A 1 85 ? -8.061 -1.177 -2.008 1.00 89.25 85 MET A O 1
ATOM 696 N N . LYS A 1 86 ? -8.216 -0.127 -0.034 1.00 85.31 86 LYS A N 1
ATOM 697 C CA . LYS A 1 86 ? -7.396 1.022 -0.450 1.00 85.31 86 LYS A CA 1
ATOM 698 C C . LYS A 1 86 ? -5.927 0.632 -0.624 1.00 85.31 86 LYS A C 1
ATOM 700 O O . LYS A 1 86 ? -5.311 1.090 -1.588 1.00 85.31 86 LYS A O 1
ATOM 705 N N . ILE A 1 87 ? -5.394 -0.216 0.259 1.00 84.44 87 ILE A N 1
ATOM 706 C CA . ILE A 1 87 ? -4.032 -0.757 0.149 1.00 84.44 87 ILE A CA 1
ATOM 707 C C . ILE A 1 87 ? -3.898 -1.578 -1.137 1.00 84.44 87 ILE A C 1
ATOM 709 O O . ILE A 1 87 ? -3.003 -1.305 -1.936 1.00 84.44 87 ILE A O 1
ATOM 713 N N . GLU A 1 88 ? -4.817 -2.514 -1.392 1.00 87.88 88 GLU A N 1
ATOM 714 C CA . GLU A 1 88 ? -4.752 -3.366 -2.584 1.00 87.88 88 GLU A CA 1
ATOM 715 C C . GLU A 1 88 ? -4.874 -2.542 -3.867 1.00 87.88 88 GLU A C 1
ATOM 717 O O . GLU A 1 88 ? -4.089 -2.726 -4.794 1.00 87.88 88 GLU A O 1
ATOM 722 N N . LYS A 1 89 ? -5.782 -1.556 -3.907 1.00 87.88 89 LYS A N 1
ATOM 723 C CA . LYS A 1 89 ? -5.900 -0.650 -5.057 1.00 87.88 89 LYS A CA 1
ATOM 724 C C . LYS A 1 89 ? -4.583 0.074 -5.346 1.00 87.88 89 LYS A C 1
ATOM 726 O O . LYS A 1 89 ? -4.152 0.136 -6.495 1.00 87.88 89 LYS A O 1
ATOM 731 N N . LYS A 1 90 ? -3.923 0.613 -4.317 1.00 83.25 90 LYS A N 1
ATOM 732 C CA . LYS A 1 90 ? -2.631 1.299 -4.476 1.00 83.25 90 LYS A CA 1
ATOM 733 C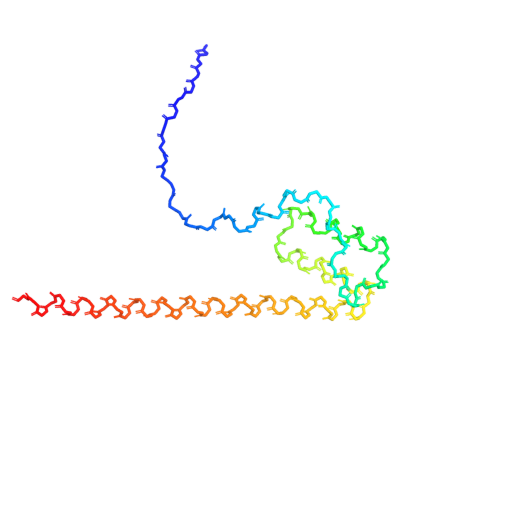 C . LYS A 1 90 ? -1.525 0.347 -4.917 1.00 83.25 90 LYS A C 1
ATOM 735 O O . LYS A 1 90 ? -0.688 0.716 -5.741 1.00 83.25 90 LYS A O 1
ATOM 740 N N . LEU A 1 91 ? -1.537 -0.881 -4.409 1.00 83.94 91 LEU A N 1
ATOM 741 C CA . LEU A 1 91 ? -0.599 -1.919 -4.811 1.00 83.94 91 LEU A CA 1
ATOM 742 C C . LEU A 1 91 ? -0.802 -2.317 -6.280 1.00 83.94 91 LEU A C 1
ATOM 744 O O . LEU A 1 91 ? 0.176 -2.464 -7.011 1.00 83.94 91 LEU A O 1
ATOM 748 N N . GLN A 1 92 ? -2.051 -2.426 -6.730 1.00 88.44 92 GLN A N 1
ATOM 749 C CA . GLN A 1 92 ? -2.397 -2.702 -8.121 1.00 88.44 92 GLN A CA 1
ATOM 750 C C . GLN A 1 92 ? -1.952 -1.569 -9.055 1.00 88.44 92 GLN A C 1
ATOM 752 O O . GLN A 1 92 ? -1.300 -1.847 -10.059 1.00 88.44 92 GLN A O 1
ATOM 757 N N . GLU A 1 93 ? -2.226 -0.307 -8.706 1.00 87.69 93 GLU A N 1
ATOM 758 C CA . GLU A 1 93 ? -1.751 0.870 -9.456 1.00 87.69 93 GLU A CA 1
ATOM 759 C C . GLU A 1 93 ? -0.219 0.847 -9.611 1.00 87.69 93 GLU A C 1
ATOM 761 O O . GLU A 1 93 ? 0.310 1.061 -10.702 1.00 87.69 93 GLU A O 1
ATOM 766 N N . LYS A 1 94 ? 0.511 0.510 -8.538 1.00 84.19 94 LYS A N 1
ATOM 767 C CA . LYS A 1 94 ? 1.974 0.369 -8.579 1.00 84.19 94 LYS A CA 1
ATOM 768 C C . LYS A 1 94 ? 2.421 -0.765 -9.508 1.00 84.19 94 LYS A C 1
ATOM 770 O O . LYS A 1 94 ? 3.369 -0.576 -10.267 1.00 84.19 94 LYS A O 1
ATOM 775 N N . ARG A 1 95 ? 1.769 -1.935 -9.454 1.00 86.81 95 ARG A N 1
ATOM 776 C CA . ARG A 1 95 ? 2.093 -3.073 -10.337 1.00 86.81 95 ARG A CA 1
ATOM 777 C C . ARG A 1 95 ? 1.864 -2.721 -11.805 1.00 86.81 95 ARG A C 1
ATOM 779 O O . ARG A 1 95 ? 2.717 -3.024 -12.628 1.00 86.81 95 ARG A O 1
ATOM 786 N N . GLN A 1 96 ? 0.759 -2.045 -12.120 1.00 90.06 96 GLN A N 1
ATOM 787 C CA . GLN A 1 96 ? 0.462 -1.586 -13.480 1.00 90.06 96 GLN A CA 1
ATOM 788 C C . GLN A 1 96 ? 1.537 -0.628 -13.999 1.00 90.06 96 GLN A C 1
ATOM 790 O O . GLN A 1 96 ? 2.022 -0.800 -15.113 1.00 90.06 96 GLN A O 1
ATOM 795 N N . LEU A 1 97 ? 1.952 0.338 -13.174 1.00 88.69 97 LEU A N 1
ATOM 796 C CA . LEU A 1 97 ? 3.020 1.268 -13.533 1.00 88.69 97 LEU A CA 1
ATOM 797 C C . LEU A 1 97 ? 4.357 0.545 -13.764 1.00 88.69 97 LEU A C 1
ATOM 799 O O . LEU A 1 97 ? 5.032 0.818 -14.750 1.00 88.69 97 LEU A O 1
ATOM 803 N N . SER A 1 98 ? 4.720 -0.395 -12.885 1.00 86.88 98 SER A N 1
ATOM 804 C CA . SER A 1 98 ? 5.943 -1.198 -13.036 1.00 86.88 98 SER A CA 1
ATOM 805 C C . SER A 1 98 ? 5.930 -2.002 -14.334 1.00 86.88 98 SER A C 1
ATOM 807 O O . SER A 1 98 ? 6.891 -1.946 -15.093 1.00 86.88 98 SER A O 1
ATOM 809 N N . GLY A 1 99 ? 4.818 -2.681 -14.630 1.00 91.19 99 GLY A N 1
ATOM 810 C CA . GLY A 1 99 ? 4.673 -3.449 -15.866 1.00 91.19 99 GLY A CA 1
ATOM 811 C C . GLY A 1 99 ? 4.761 -2.573 -17.117 1.00 91.19 99 GLY A C 1
ATOM 812 O O . GLY A 1 99 ? 5.404 -2.954 -18.088 1.00 91.19 99 GLY A O 1
ATOM 813 N N . ALA A 1 100 ? 4.186 -1.366 -17.085 1.00 92.56 100 ALA A N 1
ATOM 814 C CA . ALA A 1 100 ? 4.309 -0.417 -18.191 1.00 92.56 100 ALA A CA 1
ATOM 815 C C . ALA A 1 100 ? 5.762 0.044 -18.407 1.00 92.56 100 ALA A C 1
ATOM 817 O O . ALA A 1 100 ? 6.199 0.180 -19.546 1.00 92.56 100 ALA A O 1
ATOM 818 N N . ILE A 1 101 ? 6.521 0.264 -17.328 1.00 90.50 101 ILE A N 1
ATOM 819 C CA . ILE A 1 101 ? 7.947 0.616 -17.409 1.00 90.50 101 ILE A CA 1
ATOM 820 C C . ILE A 1 101 ? 8.759 -0.534 -18.006 1.00 90.50 101 ILE A C 1
ATOM 822 O O . ILE A 1 101 ? 9.573 -0.299 -18.894 1.00 90.50 101 ILE A O 1
ATOM 826 N N . GLU A 1 102 ? 8.531 -1.765 -17.552 1.00 92.62 102 GLU A N 1
ATOM 827 C CA . GLU A 1 102 ? 9.208 -2.950 -18.089 1.00 92.62 102 GLU A CA 1
ATOM 828 C C . GLU A 1 102 ? 8.932 -3.135 -19.583 1.00 92.62 102 GLU A C 1
ATOM 830 O O . GLU A 1 102 ? 9.844 -3.450 -20.345 1.00 92.62 102 GLU A O 1
ATOM 835 N N . GLU A 1 103 ? 7.698 -2.890 -20.019 1.00 94.19 103 GLU A N 1
ATOM 836 C CA . GLU A 1 103 ? 7.342 -2.973 -21.432 1.00 94.19 103 GLU A CA 1
ATOM 837 C C . GLU A 1 103 ? 8.032 -1.883 -22.261 1.00 94.19 103 GLU A C 1
ATOM 839 O O . GLU A 1 103 ? 8.616 -2.177 -23.303 1.00 94.19 103 GLU A O 1
ATOM 844 N N . MET A 1 104 ? 8.056 -0.639 -21.770 1.00 93.00 104 MET A N 1
ATOM 845 C CA . MET A 1 104 ? 8.804 0.440 -22.425 1.00 93.00 104 MET A CA 1
ATOM 846 C C . MET A 1 104 ? 10.301 0.123 -22.521 1.00 93.00 104 MET A C 1
ATOM 848 O O . MET A 1 104 ? 10.919 0.419 -23.541 1.00 93.00 104 MET A O 1
ATOM 852 N N . LEU A 1 105 ? 10.892 -0.499 -21.495 1.00 93.19 105 LEU A N 1
ATOM 853 C CA . LEU A 1 105 ? 12.298 -0.905 -21.524 1.00 93.19 105 LEU A CA 1
ATOM 854 C C . LEU A 1 105 ? 12.564 -1.959 -22.602 1.00 93.19 105 LEU A C 1
ATOM 856 O O . LEU A 1 105 ? 13.521 -1.805 -23.353 1.00 93.19 105 LEU A O 1
ATOM 860 N N . LYS A 1 106 ? 11.701 -2.973 -22.741 1.00 93.19 106 LYS A N 1
ATOM 861 C CA . LYS A 1 106 ? 11.825 -3.969 -23.821 1.00 93.19 106 LYS A CA 1
ATOM 862 C C . LYS A 1 106 ? 11.736 -3.327 -25.200 1.00 93.19 106 LYS A C 1
ATOM 864 O O . LYS A 1 106 ? 12.538 -3.641 -26.074 1.00 93.19 106 LYS A O 1
ATOM 869 N N . GLN A 1 107 ? 10.782 -2.415 -25.389 1.00 94.69 107 GLN A N 1
ATOM 870 C CA . GLN A 1 107 ? 10.632 -1.693 -26.652 1.00 94.69 107 GLN A CA 1
ATOM 871 C C . GLN A 1 107 ? 11.868 -0.850 -26.970 1.00 94.69 107 GLN A C 1
ATOM 873 O O . GLN A 1 107 ? 12.326 -0.848 -28.108 1.00 94.69 107 GLN A O 1
ATOM 878 N N . LEU A 1 108 ? 12.446 -0.178 -25.970 1.00 93.38 108 LEU A N 1
ATOM 879 C CA . LEU A 1 108 ? 13.697 0.558 -26.142 1.00 93.38 108 LEU A CA 1
ATOM 880 C C . LEU A 1 108 ? 14.850 -0.369 -26.536 1.00 93.38 108 LEU A C 1
ATOM 882 O O . LEU A 1 108 ? 15.588 -0.029 -27.452 1.00 93.38 108 LEU A O 1
ATOM 886 N N . THR A 1 109 ? 14.994 -1.531 -25.895 1.00 94.00 109 THR A N 1
ATOM 887 C CA . THR A 1 109 ? 16.036 -2.508 -26.249 1.00 94.00 109 THR A CA 1
ATOM 888 C C . THR A 1 109 ? 15.909 -2.971 -27.700 1.00 94.00 109 THR A C 1
ATOM 890 O O . THR A 1 109 ? 16.893 -2.920 -28.429 1.00 94.00 109 THR A O 1
ATOM 893 N N . LEU A 1 110 ? 14.698 -3.316 -28.149 1.00 93.00 110 LEU A N 1
ATOM 894 C CA . LEU A 1 110 ? 14.451 -3.713 -29.541 1.00 93.00 110 LEU A CA 1
ATOM 895 C C . LEU A 1 110 ? 14.803 -2.597 -30.535 1.00 93.00 110 LEU A C 1
ATOM 897 O O . LEU A 1 110 ? 15.398 -2.858 -31.575 1.00 93.00 110 LEU A O 1
ATOM 901 N N . LEU A 1 111 ? 14.466 -1.344 -30.216 1.00 91.62 111 LEU A N 1
ATOM 902 C CA . LEU A 1 111 ? 14.832 -0.202 -31.059 1.00 91.62 111 LEU A CA 1
ATOM 903 C C . LEU A 1 111 ? 16.352 0.001 -31.129 1.00 91.62 111 LEU A C 1
ATOM 905 O O . LEU A 1 111 ? 16.868 0.378 -32.178 1.00 91.62 111 LEU A O 1
ATOM 909 N N . TYR A 1 112 ? 17.072 -0.240 -30.030 1.00 88.69 112 TYR A N 1
ATOM 910 C CA . TYR A 1 112 ? 18.534 -0.191 -30.023 1.00 88.69 112 TYR A CA 1
ATOM 911 C C . TYR A 1 112 ? 19.145 -1.278 -30.913 1.00 88.69 112 TYR A C 1
ATOM 913 O O . TYR A 1 112 ? 20.022 -0.958 -31.710 1.00 88.69 112 TYR A O 1
ATOM 921 N N . GLU A 1 113 ? 18.654 -2.516 -30.830 1.00 89.62 113 GLU A N 1
ATOM 922 C CA . GLU A 1 113 ? 19.097 -3.626 -31.689 1.00 89.62 113 GLU A CA 1
ATOM 923 C C . GLU A 1 113 ? 18.859 -3.305 -33.175 1.00 89.62 113 GLU A C 1
ATOM 925 O O . GLU A 1 113 ? 19.773 -3.405 -33.989 1.00 89.62 113 GLU A O 1
ATOM 930 N N . GLN A 1 114 ? 17.674 -2.790 -33.520 1.00 89.06 114 GLN A N 1
ATOM 931 C CA . GLN A 1 114 ? 17.356 -2.364 -34.889 1.00 89.06 114 GLN A CA 1
ATOM 932 C C . GLN A 1 114 ? 18.273 -1.239 -35.396 1.00 89.06 114 GLN A C 1
ATOM 934 O O . GLN A 1 114 ? 18.659 -1.221 -36.564 1.00 89.06 114 GLN A O 1
ATOM 939 N N . LEU A 1 115 ? 18.637 -0.281 -34.538 1.00 83.94 115 LEU A N 1
ATOM 940 C CA . LEU A 1 115 ? 19.573 0.788 -34.901 1.00 83.94 115 LEU A CA 1
ATOM 941 C C . LEU A 1 115 ? 21.002 0.276 -35.107 1.00 83.94 115 LEU A C 1
ATOM 943 O O . LEU A 1 115 ? 21.735 0.853 -35.915 1.00 83.94 115 LEU A O 1
ATOM 947 N N . GLU A 1 116 ? 21.421 -0.755 -34.373 1.00 81.38 116 GLU A N 1
ATOM 948 C CA . GLU A 1 116 ? 22.711 -1.408 -34.598 1.00 81.38 116 GLU A CA 1
ATOM 949 C C . GLU A 1 116 ? 22.734 -2.153 -35.932 1.00 81.38 116 GLU A C 1
ATOM 951 O O . GLU A 1 116 ? 23.699 -1.993 -36.676 1.00 81.38 116 GLU A O 1
ATOM 956 N N . GLU A 1 117 ? 21.666 -2.872 -36.283 1.00 80.38 117 GLU A N 1
ATOM 957 C CA . GLU A 1 117 ? 21.547 -3.566 -37.573 1.00 80.38 117 GLU A CA 1
ATOM 958 C C . GLU A 1 117 ? 21.625 -2.588 -38.759 1.00 80.38 117 GLU A C 1
ATOM 960 O O . GLU A 1 117 ? 22.431 -2.778 -39.667 1.00 80.38 117 GLU A O 1
ATOM 965 N N . ILE A 1 1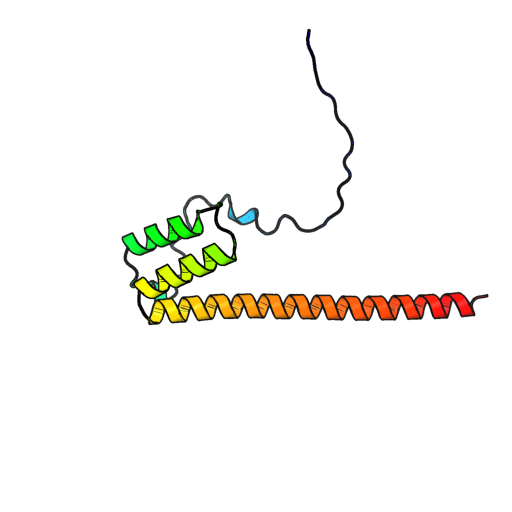18 ? 20.896 -1.466 -38.707 1.00 77.25 118 ILE A N 1
ATOM 966 C CA . ILE A 1 118 ? 20.925 -0.447 -39.774 1.00 77.25 118 ILE A CA 1
ATOM 967 C C . ILE A 1 118 ? 22.313 0.202 -39.910 1.00 77.25 118 ILE A C 1
ATOM 969 O O . ILE A 1 118 ? 22.764 0.494 -41.015 1.00 77.25 118 ILE A O 1
ATOM 973 N N . LYS A 1 119 ? 23.028 0.424 -38.798 1.00 64.81 119 LYS A N 1
ATOM 974 C CA . LYS A 1 119 ? 24.393 0.982 -38.828 1.00 64.81 119 LYS A CA 1
ATOM 975 C C . LYS A 1 119 ? 25.430 0.036 -39.436 1.00 64.81 119 LYS A C 1
ATOM 977 O O . LYS A 1 119 ? 26.512 0.504 -39.798 1.00 64.81 119 LYS A O 1
ATOM 982 N N . VAL A 1 120 ? 25.156 -1.265 -39.480 1.00 59.59 120 VAL A N 1
ATOM 983 C CA . VAL A 1 120 ? 26.050 -2.263 -40.082 1.00 59.59 120 VAL A CA 1
ATOM 984 C C . VAL A 1 120 ? 25.861 -2.328 -41.601 1.00 59.59 120 VAL A C 1
ATOM 986 O O . VAL A 1 120 ? 26.852 -2.530 -42.296 1.00 59.59 120 VAL A O 1
ATOM 989 N N . ASP A 1 121 ? 24.654 -2.063 -42.110 1.00 53.59 121 ASP A N 1
ATOM 990 C CA . ASP A 1 121 ? 24.336 -2.084 -43.550 1.00 53.59 121 ASP A CA 1
ATOM 991 C C . ASP A 1 121 ? 24.796 -0.829 -44.330 1.00 53.59 121 ASP A C 1
ATOM 993 O O . ASP A 1 121 ? 24.867 -0.859 -45.557 1.00 53.59 121 ASP A O 1
ATOM 997 N N . ASP A 1 122 ? 25.147 0.267 -43.644 1.00 53.31 122 ASP A N 1
ATOM 998 C CA . ASP A 1 122 ? 25.652 1.523 -44.243 1.00 53.31 122 ASP A CA 1
ATOM 999 C C . ASP A 1 122 ? 27.196 1.545 -44.449 1.00 53.31 122 ASP A C 1
ATOM 1001 O O . ASP A 1 122 ? 27.785 2.604 -44.696 1.00 53.31 122 ASP A O 1
ATOM 1005 N N . LYS A 1 123 ? 27.880 0.394 -44.326 1.00 46.44 123 LYS A N 1
ATOM 1006 C CA . LYS A 1 123 ? 29.333 0.212 -44.552 1.00 46.44 123 LYS A CA 1
ATOM 1007 C C . LYS A 1 123 ? 29.633 -0.688 -45.745 1.00 46.44 123 LYS A C 1
ATOM 1009 O O . LYS A 1 123 ? 30.619 -0.371 -46.450 1.00 46.44 123 LYS A O 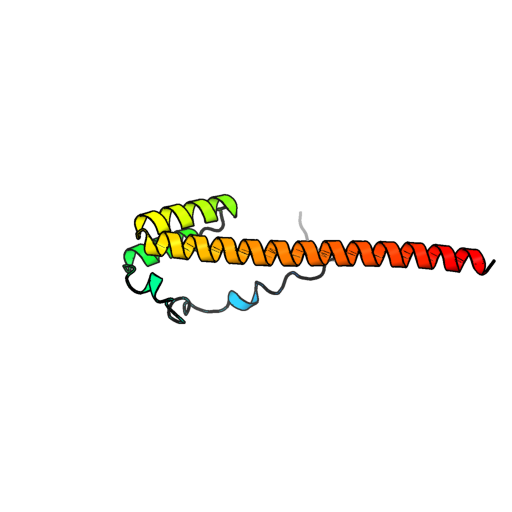1
#

InterPro domains:
  IPR003677 SXP/RAL-2 family protein Ani s 5-like, cation-binding domain [PF02520] (48-121)

Secondary structure (DSSP, 8-state):
------------------SSGGGTT--S-TTSS---GGGTT--HHHHHHHHHHHH-TT--HHHHHHHHHHHHHHH-HHHHHHHHHHHHHHHHHHHHHHHHHHHHHHHHHHHHHHHHHHHHHT-

Foldseek 3Di:
DDDDDDDDDDDDDDDDDDPPVVVVPPDPPPPPPDPPPLNPPPDPVLVVLLVVLVPPPPDDPVRSLVSCLVSQVVRHDSSNVVSVVVVVVVVVVVVVVVVVVVVVVVVVVVVVVVVVVVVVVVD